Protein AF-A0A1I8NJC4-F1 (afdb_monomer)

Sequence (173 aa):
MASELGKHGFSYTSHEIKTKMHNMAARFRKEKRLVGTTGGSPSDWELYKEMEMLLAPCKTYNTEFLVLDSVNDIDAILTCEMSNSPPSSPIIPSSSSQLNTTDLSSELPFTSSSKKRKREKEHAEKVERKIDMLIEIEQRKEAIEEKKEALLRSFVEREAEVQKALVDFLRNA

Solvent-accessible surface area (backbone atoms only — not comparable to full-atom values): 11009 Å² total; per-residue (Å²): 107,38,72,56,40,42,76,75,74,40,91,53,52,61,65,57,51,51,52,50,51,49,52,51,51,54,50,44,58,52,48,51,58,60,39,59,70,87,88,40,64,79,76,88,53,84,60,48,65,58,49,48,61,72,68,41,79,69,88,62,94,51,72,73,60,61,54,56,67,70,52,57,77,56,65,80,69,74,81,72,84,81,90,75,81,85,82,87,78,86,91,83,90,83,89,84,89,80,90,85,90,84,80,87,84,93,80,87,81,92,88,63,66,73,66,55,57,54,54,53,53,53,48,51,55,54,48,52,56,49,51,55,51,51,54,51,53,52,54,54,50,52,54,50,52,52,52,50,51,54,52,51,52,54,49,54,51,53,50,51,51,52,54,49,52,51,52,54,51,66,72,75,109

Mean predicted aligned error: 20.78 Å

InterPro domains:
  IPR026095 Myb/SANT-like DNA-binding domain-containing protein [PTHR22666] (1-81)
  IPR044822 Myb/SANT-like DNA-binding domain 4 [PF13837] (1-53)

Secondary structure (DSSP, 8-state):
-HHHHHHTT----HHHHHHHHHHHHHHHHHHHHHHSSSSPPPP--TTHHHHHHHHSPPSS--HHHHHHHHHTTTTTSS------PPPPPPP---------------------HHHHHHHHHHHHHHHHHHHHHHHHHHHHHHHHHHHHHHHHHHHHHHHHHHHHHHHHHHH--

Organism: Musca domestica (NCBI:txid7370)

Structure (mmCIF, N/CA/C/O backbone):
data_AF-A0A1I8NJC4-F1
#
_entry.id   AF-A0A1I8NJC4-F1
#
loop_
_atom_site.group_PDB
_atom_site.id
_atom_site.type_symbol
_atom_site.label_atom_id
_atom_site.label_alt_id
_atom_site.label_comp_id
_atom_site.label_asym_id
_atom_site.label_entity_id
_atom_site.label_seq_id
_atom_site.pdbx_PDB_ins_code
_atom_site.Cartn_x
_atom_site.Cartn_y
_atom_site.Cartn_z
_atom_site.occupancy
_atom_site.B_iso_or_equiv
_atom_site.auth_seq_id
_atom_site.auth_comp_id
_atom_site.auth_asym_id
_atom_site.auth_atom_id
_atom_site.pdbx_PDB_model_num
ATOM 1 N N . MET A 1 1 ? 0.424 -12.660 -22.008 1.00 78.56 1 MET A N 1
ATOM 2 C CA . MET A 1 1 ? 0.533 -11.478 -22.895 1.00 78.56 1 MET A CA 1
ATOM 3 C C . MET A 1 1 ? 0.893 -11.877 -24.326 1.00 78.56 1 MET A C 1
ATOM 5 O O . MET A 1 1 ? 0.051 -11.687 -25.185 1.00 78.56 1 MET A O 1
ATOM 9 N N . ALA A 1 2 ? 2.048 -12.507 -24.589 1.00 85.44 2 ALA A N 1
ATOM 10 C CA . ALA A 1 2 ? 2.398 -13.007 -25.934 1.00 85.44 2 ALA A CA 1
ATOM 11 C C . ALA A 1 2 ? 1.353 -13.969 -26.523 1.00 85.44 2 ALA A C 1
ATOM 13 O O . ALA A 1 2 ? 0.831 -13.737 -27.607 1.00 85.44 2 ALA A O 1
ATOM 14 N N . SER A 1 3 ? 0.962 -14.989 -25.753 1.00 83.25 3 SER A N 1
ATOM 15 C CA . SER A 1 3 ? -0.050 -15.966 -26.174 1.00 83.25 3 SER A CA 1
ATOM 16 C C . SER A 1 3 ? -1.440 -15.358 -26.388 1.00 83.25 3 SER A C 1
ATOM 18 O O . SER A 1 3 ? -2.223 -15.905 -27.151 1.00 83.25 3 SER A O 1
ATOM 20 N N . GLU A 1 4 ? -1.751 -14.237 -25.729 1.00 86.88 4 GLU A N 1
ATOM 21 C CA . GLU A 1 4 ? -3.037 -13.544 -25.887 1.00 86.88 4 GLU A CA 1
ATOM 22 C C . GLU A 1 4 ? -3.054 -12.719 -27.176 1.00 86.88 4 GLU A C 1
ATOM 24 O O . GLU A 1 4 ? -3.994 -12.797 -27.956 1.00 86.88 4 GLU A O 1
ATOM 29 N N . LEU A 1 5 ? -1.957 -12.012 -27.461 1.00 85.31 5 LEU A N 1
ATOM 30 C CA . LEU A 1 5 ? -1.767 -11.303 -28.727 1.00 85.31 5 LEU A CA 1
ATOM 31 C C . LEU A 1 5 ? -1.787 -12.261 -29.927 1.00 85.31 5 LEU A C 1
ATOM 33 O O . LEU A 1 5 ? -2.365 -11.928 -30.960 1.00 85.31 5 LEU A O 1
ATOM 37 N N . GLY A 1 6 ? -1.265 -13.480 -29.755 1.00 86.44 6 GLY A N 1
ATOM 38 C CA . GLY A 1 6 ? -1.358 -14.546 -30.755 1.00 86.44 6 GLY A CA 1
ATOM 39 C C . GLY A 1 6 ? -2.798 -14.916 -31.125 1.00 86.44 6 GLY A C 1
ATOM 40 O O . GLY A 1 6 ? -3.085 -15.124 -32.301 1.00 86.44 6 GLY A O 1
ATOM 41 N N . LYS A 1 7 ? -3.731 -14.915 -30.162 1.00 89.00 7 LYS A N 1
ATOM 42 C CA . LYS A 1 7 ? -5.164 -15.162 -30.429 1.00 89.00 7 LYS A CA 1
ATOM 43 C C . LYS A 1 7 ? -5.803 -14.054 -31.266 1.00 89.00 7 LYS A C 1
ATOM 45 O O . LYS A 1 7 ? -6.753 -14.311 -31.995 1.00 89.00 7 LYS A O 1
ATOM 50 N N . HIS A 1 8 ? -5.261 -12.842 -31.186 1.00 88.62 8 HIS A N 1
ATOM 51 C CA . HIS A 1 8 ? -5.677 -11.692 -31.986 1.00 88.62 8 HIS A CA 1
ATOM 52 C C . HIS A 1 8 ? -4.914 -11.570 -33.317 1.00 88.62 8 HIS A C 1
ATOM 54 O O . HIS A 1 8 ? -5.034 -10.553 -33.995 1.00 88.62 8 HIS A O 1
ATOM 60 N N . GLY A 1 9 ? -4.137 -12.590 -33.706 1.00 91.06 9 GLY A N 1
ATOM 61 C CA . GLY A 1 9 ? -3.403 -12.624 -34.975 1.00 91.06 9 GLY A CA 1
ATOM 62 C C . GLY A 1 9 ? -2.039 -11.929 -34.948 1.00 91.06 9 GLY A C 1
ATOM 63 O O . GLY A 1 9 ? -1.401 -11.804 -35.992 1.00 91.06 9 GLY A O 1
ATOM 64 N N . PHE A 1 10 ? -1.556 -11.500 -33.778 1.00 87.88 10 PHE A N 1
ATOM 65 C CA . PHE A 1 10 ? -0.246 -10.868 -33.636 1.00 87.88 10 PHE A CA 1
ATOM 66 C C . PHE A 1 10 ? 0.807 -11.872 -33.158 1.00 87.88 10 PHE A C 1
ATOM 68 O O . PHE A 1 10 ? 0.756 -12.366 -32.032 1.00 87.88 10 PHE A O 1
ATOM 75 N N . SER A 1 11 ? 1.809 -12.132 -33.998 1.00 90.81 11 SER A N 1
ATOM 76 C CA . SER A 1 11 ? 2.947 -12.982 -33.645 1.00 90.81 11 SER A CA 1
ATOM 77 C C . SER A 1 11 ? 4.068 -12.150 -33.024 1.00 90.81 11 SER A C 1
ATOM 79 O O . SER A 1 11 ? 4.906 -11.603 -33.737 1.00 90.81 11 SER A O 1
ATOM 81 N N . TYR A 1 12 ? 4.092 -12.074 -31.693 1.00 90.75 12 TYR A N 1
ATOM 82 C CA . TYR A 1 12 ? 5.201 -11.495 -30.933 1.00 90.75 12 TYR A CA 1
ATOM 83 C C . TYR A 1 12 ? 5.717 -12.481 -29.893 1.00 90.75 12 TYR A C 1
ATOM 85 O O . TYR A 1 12 ? 4.944 -13.136 -29.189 1.00 90.75 12 TYR A O 1
ATOM 93 N N . THR A 1 13 ? 7.033 -12.537 -29.737 1.00 94.06 13 THR A N 1
ATOM 94 C CA . THR A 1 13 ? 7.666 -13.255 -28.635 1.00 94.06 13 THR A CA 1
ATOM 95 C C . THR A 1 13 ? 7.503 -12.482 -27.326 1.00 94.06 13 THR A C 1
ATOM 97 O O . THR A 1 13 ? 7.414 -11.250 -27.291 1.00 94.06 13 THR A O 1
ATOM 100 N N . SER A 1 14 ? 7.524 -13.199 -26.201 1.00 89.69 14 SER A N 1
ATOM 101 C CA . SER A 1 14 ? 7.512 -12.578 -24.870 1.00 89.69 14 SER A CA 1
ATOM 102 C C . SER A 1 14 ? 8.666 -11.588 -24.681 1.00 89.69 14 SER A C 1
ATOM 104 O O . SER A 1 14 ? 8.492 -10.561 -24.027 1.00 89.69 14 SER A O 1
ATOM 106 N N . HIS A 1 15 ? 9.830 -11.877 -25.273 1.00 91.25 15 HIS A N 1
ATOM 107 C CA . HIS A 1 15 ? 10.995 -11.000 -25.220 1.00 91.25 15 HIS A CA 1
ATOM 108 C C . HIS A 1 15 ? 10.745 -9.679 -25.958 1.00 91.25 15 HIS A C 1
ATOM 110 O O . HIS A 1 15 ? 10.972 -8.613 -25.393 1.00 91.25 15 HIS A O 1
ATOM 116 N N . GLU A 1 16 ? 10.204 -9.725 -27.176 1.00 91.88 16 GLU A N 1
ATOM 117 C CA . GLU A 1 16 ? 9.894 -8.518 -27.951 1.00 91.88 16 GLU A CA 1
ATOM 118 C C . GLU A 1 16 ? 8.871 -7.628 -27.251 1.00 91.88 16 GLU A C 1
ATOM 120 O O . GLU A 1 16 ? 9.036 -6.409 -27.219 1.00 91.88 16 GLU A O 1
ATOM 125 N N . ILE A 1 17 ? 7.838 -8.224 -26.652 1.00 92.81 17 ILE A N 1
ATOM 126 C CA . ILE A 1 17 ? 6.826 -7.479 -25.893 1.00 92.81 17 ILE A CA 1
ATOM 127 C C . ILE A 1 17 ? 7.464 -6.802 -24.683 1.00 92.81 17 ILE A C 1
ATOM 129 O O . ILE A 1 17 ? 7.235 -5.614 -24.454 1.00 92.81 17 ILE A O 1
ATOM 133 N N . LYS A 1 18 ? 8.305 -7.529 -23.936 1.00 91.19 18 LYS A N 1
ATOM 134 C CA . LYS A 1 18 ? 9.023 -6.992 -22.774 1.00 91.19 18 LYS A CA 1
ATOM 135 C C . LYS A 1 18 ? 9.903 -5.808 -23.171 1.00 91.19 18 LYS A C 1
ATOM 137 O O . LYS A 1 18 ? 9.829 -4.750 -22.551 1.00 91.19 18 LYS A O 1
ATOM 142 N N . THR A 1 19 ? 10.678 -5.964 -24.240 1.00 93.06 19 THR A N 1
ATOM 143 C CA . THR A 1 19 ? 11.570 -4.923 -24.762 1.00 93.06 19 THR A CA 1
ATOM 144 C C . THR A 1 19 ? 10.788 -3.708 -25.262 1.00 93.06 19 THR A C 1
ATOM 146 O O . THR A 1 19 ? 11.133 -2.574 -24.931 1.00 93.06 19 THR A O 1
ATOM 149 N N . LYS A 1 20 ? 9.687 -3.908 -25.998 1.00 94.25 20 LYS A N 1
ATOM 150 C CA . LYS A 1 20 ? 8.822 -2.809 -26.462 1.00 94.25 20 LYS A CA 1
ATOM 151 C C . LYS A 1 20 ? 8.193 -2.052 -25.294 1.00 94.25 20 LYS A C 1
ATOM 153 O O . LYS A 1 20 ? 8.275 -0.826 -25.268 1.00 94.25 20 LYS A O 1
ATOM 158 N N . MET A 1 21 ? 7.645 -2.762 -24.307 1.00 93.44 21 MET A N 1
ATOM 159 C CA . MET A 1 21 ? 7.071 -2.156 -23.102 1.00 93.44 21 MET A CA 1
ATOM 160 C C . MET A 1 21 ? 8.121 -1.355 -22.324 1.00 93.44 21 MET A C 1
ATOM 162 O O . MET A 1 21 ? 7.870 -0.215 -21.934 1.00 93.44 21 MET A O 1
ATOM 166 N N . HIS A 1 22 ? 9.327 -1.910 -22.157 1.00 91.44 22 HIS A N 1
ATOM 167 C CA . HIS A 1 22 ? 10.442 -1.224 -21.508 1.00 91.44 22 HIS A CA 1
ATOM 168 C C . HIS A 1 22 ? 10.800 0.084 -22.226 1.00 91.44 22 HIS A C 1
ATOM 170 O O . HIS A 1 22 ? 10.891 1.135 -21.588 1.00 91.44 22 HIS A O 1
ATOM 176 N N . ASN A 1 23 ? 10.933 0.038 -23.554 1.00 94.50 23 ASN A N 1
ATOM 177 C CA . ASN A 1 23 ? 11.260 1.205 -24.372 1.00 94.50 23 ASN A CA 1
ATOM 178 C C . ASN A 1 23 ? 10.161 2.276 -24.315 1.00 94.50 23 ASN A C 1
ATOM 180 O O . ASN A 1 23 ? 10.463 3.459 -24.150 1.00 94.50 23 ASN A O 1
ATOM 184 N N . MET A 1 24 ? 8.888 1.875 -24.397 1.00 94.75 24 MET A N 1
ATOM 185 C CA . MET A 1 24 ? 7.752 2.795 -24.276 1.00 94.75 24 MET A CA 1
ATOM 186 C C . MET A 1 24 ? 7.700 3.451 -22.895 1.00 94.75 24 MET A C 1
ATOM 188 O O . MET A 1 24 ? 7.554 4.669 -22.800 1.00 94.75 24 MET A O 1
ATOM 192 N N . ALA A 1 25 ? 7.904 2.682 -21.824 1.00 91.38 25 ALA A N 1
ATOM 193 C CA . ALA A 1 25 ? 7.928 3.211 -20.463 1.00 91.38 25 ALA A CA 1
ATOM 194 C C . ALA A 1 25 ? 9.126 4.144 -20.226 1.00 91.38 25 ALA A C 1
ATOM 196 O O . ALA A 1 25 ? 8.995 5.177 -19.568 1.00 91.38 25 ALA A O 1
ATOM 197 N N . ALA A 1 26 ? 10.293 3.821 -20.789 1.00 91.69 26 ALA A N 1
ATOM 198 C CA . ALA A 1 26 ? 11.470 4.681 -20.729 1.00 91.69 26 ALA A CA 1
ATOM 199 C C . ALA A 1 26 ? 11.234 6.017 -21.449 1.00 91.69 26 ALA A C 1
ATOM 201 O O . ALA A 1 26 ? 11.532 7.076 -20.886 1.00 91.69 26 ALA A O 1
ATOM 202 N N . ARG A 1 27 ? 10.644 5.979 -22.652 1.00 93.81 27 ARG A N 1
ATOM 203 C CA . ARG A 1 27 ? 10.255 7.185 -23.394 1.00 93.81 27 ARG A CA 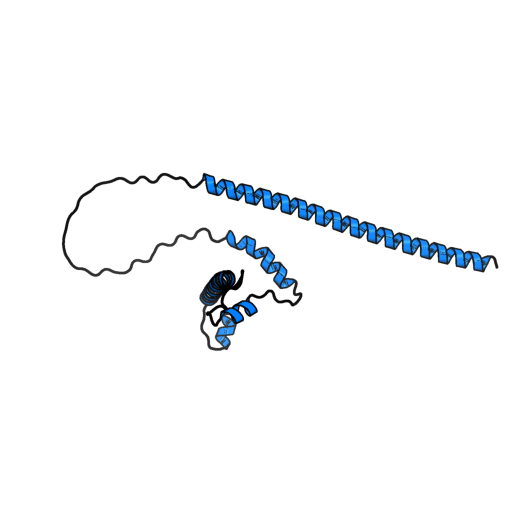1
ATOM 204 C C . ARG A 1 27 ? 9.241 8.011 -22.609 1.00 93.81 27 ARG A C 1
ATOM 206 O O . ARG A 1 27 ? 9.470 9.199 -22.422 1.00 93.81 27 ARG A O 1
ATOM 213 N N . PHE A 1 28 ? 8.203 7.383 -22.062 1.00 91.94 28 PHE A N 1
ATOM 214 C CA . PHE A 1 28 ? 7.204 8.059 -21.234 1.00 91.94 28 PHE A CA 1
ATOM 215 C C . PHE A 1 28 ? 7.812 8.775 -20.031 1.00 91.94 28 PHE A C 1
ATOM 217 O O . PHE A 1 28 ? 7.529 9.944 -19.810 1.00 91.94 28 PHE A O 1
ATOM 224 N N . ARG A 1 29 ? 8.707 8.128 -19.278 1.00 90.19 29 ARG A N 1
ATOM 225 C CA . ARG A 1 29 ? 9.388 8.777 -18.142 1.00 90.19 29 ARG A CA 1
ATOM 226 C C . ARG A 1 29 ? 10.274 9.949 -18.567 1.00 90.19 29 ARG A C 1
ATOM 228 O O . ARG A 1 29 ? 10.490 10.873 -17.783 1.00 90.19 29 ARG A O 1
ATOM 235 N N . LYS A 1 30 ? 10.847 9.909 -19.772 1.00 88.88 30 LYS A N 1
ATOM 236 C CA . LYS A 1 30 ? 11.598 11.041 -20.333 1.00 88.88 30 LYS A CA 1
ATOM 237 C C . LYS A 1 30 ? 10.651 12.189 -20.668 1.00 88.88 30 LYS A C 1
ATOM 239 O O . LYS A 1 30 ? 10.895 13.302 -20.227 1.00 88.88 30 LYS A O 1
ATOM 244 N N . GLU A 1 31 ? 9.561 11.880 -21.353 1.00 89.00 31 GLU A N 1
ATOM 245 C CA . GLU A 1 31 ? 8.542 12.835 -21.775 1.00 89.00 31 GLU A CA 1
ATOM 246 C C . GLU A 1 31 ? 7.833 13.495 -20.586 1.00 89.00 31 GLU A C 1
ATOM 248 O O . GLU A 1 31 ? 7.736 14.712 -20.504 1.00 89.00 31 GLU A O 1
ATOM 253 N N . LYS A 1 32 ? 7.444 12.707 -19.581 1.00 87.62 32 LYS A N 1
ATOM 254 C CA . LYS A 1 32 ? 6.775 13.178 -18.362 1.00 87.62 32 LYS A CA 1
ATOM 255 C C . LYS A 1 32 ? 7.617 14.186 -17.578 1.00 87.62 32 LYS A C 1
ATOM 257 O O . LYS A 1 32 ? 7.068 15.100 -16.974 1.00 87.62 32 LYS A O 1
ATOM 262 N N . ARG A 1 33 ? 8.947 14.047 -17.607 1.00 83.75 33 ARG A N 1
ATOM 263 C CA . ARG A 1 33 ? 9.870 15.032 -17.017 1.00 83.75 33 ARG A CA 1
ATOM 264 C C . ARG A 1 33 ? 9.932 16.339 -17.807 1.00 83.75 33 ARG A C 1
ATOM 266 O O . ARG A 1 33 ? 10.241 17.361 -17.217 1.00 83.75 33 ARG A O 1
ATOM 273 N N . LEU A 1 34 ? 9.676 16.299 -19.115 1.00 80.50 34 LEU A N 1
ATOM 274 C CA . LEU A 1 34 ? 9.643 17.488 -19.971 1.00 80.50 34 LEU A CA 1
ATOM 275 C C . LEU A 1 34 ? 8.305 18.227 -19.845 1.00 80.50 34 LEU A C 1
ATOM 277 O O . LEU A 1 34 ? 8.287 19.451 -19.787 1.00 80.50 34 LEU A O 1
ATOM 281 N N . VAL A 1 35 ? 7.201 17.483 -19.741 1.00 83.31 35 VAL A N 1
ATOM 282 C CA . VAL A 1 35 ? 5.853 18.040 -19.540 1.00 83.31 35 VAL A CA 1
ATOM 283 C C . VAL A 1 35 ? 5.686 18.601 -18.119 1.00 83.31 35 VAL A C 1
ATOM 285 O O . VAL A 1 35 ? 5.012 19.609 -17.910 1.00 83.31 35 VAL A O 1
ATOM 288 N N . GLY A 1 36 ? 6.294 17.958 -17.119 1.00 65.38 36 GLY A N 1
ATOM 289 C CA . GLY A 1 36 ? 6.060 18.241 -15.706 1.00 65.38 36 GLY A CA 1
ATOM 290 C C . GLY A 1 36 ? 7.179 19.012 -15.016 1.00 65.38 36 GLY A C 1
ATOM 291 O O . GLY A 1 36 ? 8.005 18.384 -14.369 1.00 65.38 36 GLY A O 1
ATOM 292 N N . THR A 1 37 ? 7.140 20.345 -15.108 1.00 58.25 37 THR A N 1
ATOM 293 C CA . THR A 1 37 ? 7.346 21.340 -14.027 1.00 58.25 37 THR A CA 1
ATOM 294 C C . THR A 1 37 ? 7.308 22.729 -14.670 1.00 58.25 37 THR A C 1
ATOM 296 O O . THR A 1 37 ? 8.160 23.032 -15.497 1.00 58.25 37 THR A O 1
ATOM 299 N N . THR A 1 38 ? 6.354 23.582 -14.288 1.00 53.50 38 THR A N 1
ATOM 300 C CA . THR A 1 38 ? 6.329 25.015 -14.658 1.00 53.50 38 THR A CA 1
ATOM 301 C C . THR A 1 38 ? 5.996 25.308 -16.133 1.00 53.50 38 THR A C 1
ATOM 303 O O . THR A 1 38 ? 6.854 25.699 -16.914 1.00 53.50 38 THR A O 1
ATOM 306 N N . GLY A 1 39 ? 4.723 25.163 -16.525 1.00 58.72 39 GLY A N 1
ATOM 307 C CA . GLY A 1 39 ? 4.238 25.678 -17.819 1.00 58.72 39 GLY A CA 1
ATOM 308 C C . GLY A 1 39 ? 4.779 24.960 -19.063 1.00 58.72 39 GLY A C 1
ATOM 309 O O . GLY A 1 39 ? 4.848 25.565 -20.130 1.00 58.72 39 GLY A O 1
ATOM 310 N N . GLY A 1 40 ? 5.175 23.690 -18.927 1.00 65.94 40 GLY A N 1
ATOM 311 C CA . GLY A 1 40 ? 5.630 22.866 -20.044 1.00 65.94 40 GLY A CA 1
ATOM 312 C C . GLY A 1 40 ? 4.558 22.721 -21.125 1.00 65.94 40 GLY A C 1
ATOM 313 O O . GLY A 1 40 ? 3.367 22.607 -20.826 1.00 65.94 40 GLY A O 1
ATOM 314 N N . SER A 1 41 ? 4.989 22.732 -22.387 1.00 70.88 41 SER A N 1
ATOM 315 C CA . SER A 1 41 ? 4.102 22.418 -23.509 1.00 70.88 41 SER A CA 1
ATOM 316 C C . SER A 1 41 ? 3.609 20.968 -23.394 1.00 70.88 41 SER A C 1
ATOM 318 O O . SER A 1 41 ? 4.347 20.119 -22.880 1.00 70.88 41 SER A O 1
ATOM 320 N N . PRO A 1 42 ? 2.370 20.671 -23.830 1.00 79.31 42 PRO A N 1
ATOM 321 C CA . PRO A 1 42 ? 1.882 19.299 -23.925 1.00 79.31 42 PRO A CA 1
ATOM 322 C C . PRO A 1 42 ? 2.876 18.410 -24.678 1.00 79.31 42 PRO A C 1
ATOM 324 O O . PRO A 1 42 ? 3.613 18.892 -25.534 1.00 79.31 42 PRO A O 1
ATOM 327 N N . SER A 1 43 ? 2.894 17.113 -24.369 1.00 83.38 43 SER A N 1
ATOM 328 C CA . SER A 1 43 ? 3.711 16.184 -25.149 1.00 83.38 43 SER A CA 1
ATOM 329 C C . SER A 1 43 ? 3.181 16.080 -26.579 1.00 83.38 43 SER A C 1
ATOM 331 O O . SER A 1 43 ? 1.998 15.802 -26.774 1.00 83.38 43 SER A O 1
ATOM 333 N N . ASP A 1 44 ? 4.078 16.204 -27.558 1.00 85.12 44 ASP A N 1
ATOM 334 C CA . ASP A 1 44 ? 3.796 15.927 -28.975 1.00 85.12 44 ASP A CA 1
ATOM 335 C C . ASP A 1 44 ? 3.756 14.418 -29.278 1.00 85.12 44 ASP A C 1
ATOM 337 O O . ASP A 1 44 ? 3.509 13.990 -30.407 1.00 85.12 44 ASP A O 1
ATOM 341 N N . TRP A 1 45 ? 4.042 13.568 -28.287 1.00 91.69 45 TRP A N 1
ATOM 342 C CA . TRP A 1 45 ? 3.987 12.129 -28.464 1.00 91.69 45 TRP A CA 1
ATOM 343 C C . TRP A 1 45 ? 2.551 11.629 -28.307 1.00 91.69 45 TRP A C 1
ATOM 345 O O . TRP A 1 45 ? 2.018 11.569 -27.204 1.00 91.69 45 TRP A O 1
ATOM 355 N N . GLU A 1 46 ? 1.952 11.189 -29.412 1.00 90.62 46 GLU A N 1
ATOM 356 C CA . GLU A 1 46 ? 0.554 10.726 -29.480 1.00 90.62 46 GLU A CA 1
ATOM 357 C C . GLU A 1 46 ? 0.207 9.658 -28.429 1.00 90.62 46 GLU A C 1
ATOM 359 O O . GLU A 1 46 ? -0.865 9.685 -27.827 1.00 90.62 46 GLU A O 1
ATOM 364 N N . LEU A 1 47 ? 1.150 8.757 -28.134 1.00 91.50 47 LEU A N 1
ATOM 365 C CA . LEU A 1 47 ? 0.956 7.677 -27.162 1.00 91.50 47 LEU A CA 1
ATOM 366 C C . LEU A 1 47 ? 1.168 8.124 -25.708 1.00 91.50 47 LEU A C 1
ATOM 368 O O . LEU A 1 47 ? 1.048 7.305 -24.799 1.00 91.50 47 LEU A O 1
ATOM 372 N N . TYR A 1 48 ? 1.507 9.391 -25.451 1.00 91.00 48 TYR A N 1
ATOM 373 C CA . TYR A 1 48 ? 1.810 9.881 -24.106 1.00 91.00 48 TYR A CA 1
ATOM 374 C C . TYR A 1 48 ? 0.633 9.674 -23.152 1.00 91.00 48 TYR A C 1
ATOM 376 O O . TYR A 1 48 ? 0.812 9.122 -22.068 1.00 91.00 48 TYR A O 1
ATOM 384 N N . LYS A 1 49 ? -0.577 10.058 -23.574 1.00 88.62 49 LYS A N 1
ATOM 385 C CA . LYS A 1 49 ? -1.792 9.940 -22.755 1.00 88.62 49 LYS A CA 1
ATOM 386 C C . LYS A 1 49 ? -2.191 8.482 -22.523 1.00 88.62 49 LYS A C 1
ATOM 388 O O . LYS A 1 49 ? -2.596 8.118 -21.422 1.00 88.62 49 LYS A O 1
ATOM 393 N N . GLU A 1 50 ? -2.051 7.642 -23.545 1.00 91.69 50 GLU A N 1
ATOM 394 C CA . GLU A 1 50 ? -2.327 6.206 -23.440 1.00 91.69 50 GLU A CA 1
ATOM 395 C C . GLU A 1 50 ? -1.340 5.523 -22.492 1.00 91.69 50 GLU A C 1
ATOM 397 O O . GLU A 1 50 ? -1.740 4.741 -21.631 1.00 91.69 50 GLU A O 1
ATOM 402 N N . MET A 1 51 ? -0.057 5.874 -22.591 1.00 91.31 51 MET A N 1
ATOM 403 C CA . MET A 1 51 ? 0.980 5.347 -21.712 1.00 91.31 51 MET A CA 1
ATOM 404 C C . MET A 1 51 ? 0.839 5.872 -20.281 1.00 91.31 51 MET A C 1
ATOM 406 O O . MET A 1 51 ? 1.099 5.132 -19.335 1.00 91.31 51 MET A O 1
ATOM 410 N N . GLU A 1 52 ? 0.391 7.119 -20.103 1.00 89.69 52 GLU A N 1
ATOM 411 C CA . GLU A 1 52 ? 0.056 7.669 -18.790 1.00 89.69 52 GLU A CA 1
ATOM 412 C C . GLU A 1 52 ? -1.075 6.888 -18.135 1.00 89.69 52 GLU A C 1
ATOM 414 O O . GLU A 1 52 ? -0.961 6.552 -16.964 1.00 89.69 52 GLU A O 1
ATOM 419 N N . MET A 1 53 ? -2.130 6.554 -18.878 1.00 88.62 53 MET A N 1
ATOM 420 C CA . MET A 1 53 ? -3.239 5.747 -18.370 1.00 88.62 53 MET A CA 1
ATOM 421 C C . MET A 1 53 ? -2.810 4.306 -18.065 1.00 88.62 53 MET A C 1
ATOM 423 O O . MET A 1 53 ? -3.201 3.760 -17.038 1.00 88.62 53 MET A O 1
ATOM 427 N N . LEU A 1 54 ? -1.995 3.700 -18.933 1.00 87.44 54 LEU A N 1
ATOM 428 C CA . LEU A 1 54 ? -1.513 2.327 -18.775 1.00 87.44 54 LEU A CA 1
ATOM 429 C C . LEU A 1 54 ? -0.572 2.166 -17.573 1.00 87.44 54 LEU A C 1
ATOM 431 O O . LEU A 1 54 ? -0.607 1.144 -16.893 1.00 87.44 54 LEU A O 1
ATOM 435 N N . LEU A 1 55 ? 0.291 3.158 -17.338 1.00 84.94 55 LEU A N 1
ATOM 436 C CA . LEU A 1 55 ? 1.258 3.168 -16.237 1.00 84.94 55 LEU A CA 1
ATOM 437 C C . LEU A 1 55 ? 0.749 3.899 -14.994 1.00 84.94 55 LEU A C 1
ATOM 439 O O . LEU A 1 55 ? 1.449 3.921 -13.979 1.00 84.94 55 LEU A O 1
ATOM 443 N N . ALA A 1 56 ? -0.420 4.538 -15.063 1.00 78.81 56 ALA A N 1
ATOM 444 C CA . ALA A 1 56 ? -1.023 5.151 -13.897 1.00 78.81 56 ALA A CA 1
ATOM 445 C C . ALA A 1 56 ? -1.241 4.058 -12.847 1.00 78.81 56 ALA A C 1
ATOM 447 O O . ALA A 1 56 ? -1.802 3.007 -13.171 1.00 78.81 56 ALA A O 1
ATOM 448 N N . PRO A 1 57 ? -0.846 4.297 -11.585 1.00 65.50 57 PRO A N 1
ATOM 449 C CA . PRO A 1 57 ? -1.253 3.430 -10.496 1.00 65.50 57 PRO A CA 1
ATOM 450 C C . PRO A 1 57 ? -2.771 3.287 -10.556 1.00 65.50 57 PRO A C 1
ATOM 452 O O . PRO A 1 57 ? -3.501 4.284 -10.490 1.00 65.50 57 PRO A O 1
ATOM 455 N N . CYS A 1 58 ? -3.249 2.060 -10.759 1.00 53.84 58 CYS A N 1
ATOM 456 C CA . CYS A 1 58 ? -4.674 1.785 -10.766 1.00 53.84 58 CYS A CA 1
ATOM 457 C C . CYS A 1 58 ? -5.231 2.279 -9.426 1.00 53.84 58 CYS A C 1
ATOM 459 O O . CYS A 1 58 ? -4.850 1.778 -8.374 1.00 53.84 58 CYS A O 1
ATOM 461 N N . LYS A 1 59 ? -6.126 3.277 -9.444 1.00 55.59 59 LYS A N 1
ATOM 462 C CA . LYS A 1 59 ? -6.771 3.813 -8.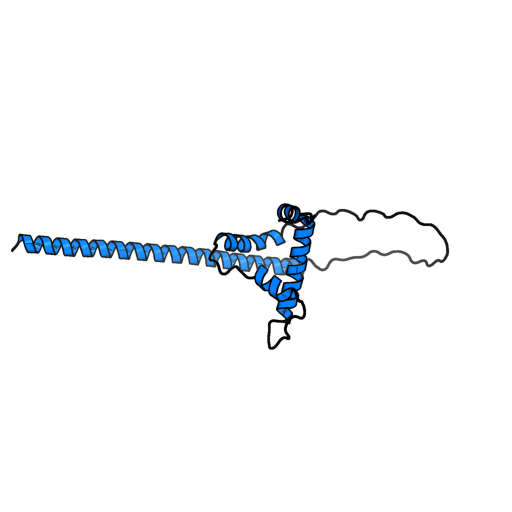226 1.00 55.59 59 LYS A CA 1
ATOM 463 C C . LYS A 1 59 ? -7.674 2.788 -7.525 1.00 55.59 59 LYS A C 1
ATOM 465 O O . LYS A 1 59 ? -8.272 3.089 -6.498 1.00 55.59 59 LYS A O 1
ATOM 470 N N . THR A 1 60 ? -7.814 1.594 -8.090 1.00 52.31 60 THR A N 1
ATOM 471 C CA . THR A 1 60 ? -8.469 0.470 -7.437 1.00 52.31 60 THR A CA 1
ATOM 472 C C . THR A 1 60 ? -7.554 -0.036 -6.331 1.00 52.31 60 THR A C 1
ATOM 474 O O . THR A 1 60 ? -6.422 -0.421 -6.616 1.00 52.31 60 THR A O 1
ATOM 477 N N . TYR A 1 61 ? -8.052 -0.041 -5.095 1.00 49.41 61 TYR A N 1
ATOM 478 C CA . TYR A 1 61 ? -7.452 -0.662 -3.912 1.00 49.41 61 TYR A CA 1
ATOM 479 C C . TYR A 1 61 ? -7.235 -2.169 -4.130 1.00 49.41 61 TYR A C 1
ATOM 481 O O . TYR A 1 61 ? -7.951 -3.001 -3.583 1.00 49.41 61 TYR A O 1
ATOM 489 N N . ASN A 1 62 ? -6.282 -2.529 -4.983 1.00 45.22 62 ASN A N 1
ATOM 490 C CA . ASN A 1 62 ? -5.870 -3.896 -5.216 1.00 45.22 62 ASN A CA 1
ATOM 491 C C . ASN A 1 62 ? -4.479 -4.057 -4.601 1.00 45.22 62 ASN A C 1
ATOM 493 O O . ASN A 1 62 ? -3.471 -3.604 -5.148 1.00 45.22 62 ASN A O 1
ATOM 497 N N . THR A 1 63 ? -4.458 -4.657 -3.415 1.00 54.50 63 THR A N 1
ATOM 498 C CA . THR A 1 63 ? -3.258 -4.931 -2.617 1.00 54.50 63 THR A CA 1
ATOM 499 C C . THR A 1 63 ? -2.230 -5.783 -3.362 1.00 54.50 63 THR A C 1
ATOM 501 O O . THR A 1 63 ? -1.052 -5.716 -3.032 1.00 54.50 63 THR A O 1
ATOM 504 N N . GLU A 1 64 ? -2.636 -6.506 -4.408 1.00 53.50 64 GLU A N 1
ATOM 505 C CA . GLU A 1 64 ? -1.756 -7.324 -5.250 1.00 53.50 64 GLU A CA 1
ATOM 506 C C . GLU A 1 64 ? -0.755 -6.464 -6.056 1.00 53.50 64 GLU A C 1
ATOM 508 O O . GLU A 1 64 ? 0.385 -6.872 -6.270 1.00 53.50 64 GLU A O 1
ATOM 513 N N . PHE A 1 65 ? -1.132 -5.242 -6.469 1.00 47.41 65 PHE A N 1
ATOM 514 C CA . PHE A 1 65 ? -0.241 -4.350 -7.234 1.00 47.41 65 PHE A CA 1
ATOM 515 C C . PHE A 1 65 ? 0.764 -3.605 -6.340 1.00 47.41 65 PHE A C 1
ATOM 517 O O . PHE A 1 65 ? 1.884 -3.327 -6.766 1.00 47.41 65 PHE A O 1
ATOM 524 N N . LEU A 1 66 ? 0.402 -3.331 -5.079 1.00 47.69 66 LEU A N 1
ATOM 525 C CA . LEU A 1 66 ? 1.293 -2.688 -4.101 1.00 47.69 66 LEU A CA 1
ATOM 526 C C . LEU A 1 66 ? 2.488 -3.578 -3.726 1.00 47.69 66 LEU A C 1
ATOM 528 O O . LEU A 1 66 ? 3.566 -3.066 -3.432 1.00 47.69 66 LEU A O 1
ATOM 532 N N . VAL A 1 67 ? 2.320 -4.902 -3.780 1.00 51.91 67 VAL A N 1
ATOM 533 C CA . VAL A 1 67 ? 3.416 -5.854 -3.544 1.00 51.91 67 VAL A CA 1
ATOM 534 C C . VAL A 1 67 ? 4.404 -5.856 -4.716 1.00 51.91 67 VAL A C 1
ATOM 536 O O . VAL A 1 67 ? 5.608 -5.956 -4.489 1.00 51.91 67 VAL A O 1
ATOM 539 N N . LEU A 1 68 ? 3.931 -5.665 -5.954 1.00 49.47 68 LEU A N 1
ATOM 540 C CA . LEU A 1 68 ? 4.788 -5.685 -7.144 1.00 49.47 68 LEU A CA 1
ATOM 541 C C . LEU A 1 68 ? 5.731 -4.469 -7.229 1.00 49.47 68 LEU A C 1
ATOM 543 O O . LEU A 1 68 ? 6.865 -4.601 -7.683 1.00 49.47 68 LEU A O 1
ATOM 547 N N . ASP A 1 69 ? 5.307 -3.302 -6.732 1.00 45.59 69 ASP A N 1
ATOM 548 C CA . ASP A 1 69 ? 6.164 -2.104 -6.684 1.00 45.59 69 ASP A CA 1
ATOM 549 C C . ASP A 1 69 ? 7.192 -2.168 -5.532 1.00 45.59 69 ASP A C 1
ATOM 551 O O . ASP A 1 69 ? 8.250 -1.547 -5.597 1.00 45.59 69 ASP A O 1
ATOM 555 N N . SER A 1 70 ? 6.935 -2.993 -4.507 1.00 45.09 70 SER A N 1
ATOM 556 C CA . SER A 1 70 ? 7.869 -3.250 -3.401 1.00 45.09 70 SER A CA 1
ATOM 557 C C . SER A 1 70 ? 8.989 -4.243 -3.750 1.00 45.09 70 SER A C 1
ATOM 559 O O . SER A 1 70 ? 9.989 -4.287 -3.034 1.00 45.09 70 SER A O 1
ATOM 561 N N . VAL A 1 71 ? 8.849 -5.041 -4.816 1.00 41.97 71 VAL A N 1
ATOM 562 C CA . VAL A 1 71 ? 9.878 -6.005 -5.270 1.00 41.97 71 VAL A CA 1
ATOM 563 C C . VAL A 1 71 ? 10.683 -5.522 -6.483 1.00 41.97 71 VAL A C 1
ATOM 565 O O . VAL A 1 71 ? 11.729 -6.092 -6.787 1.00 41.97 71 VAL A O 1
ATOM 568 N N . ASN A 1 72 ? 10.277 -4.426 -7.133 1.00 47.03 72 ASN A N 1
ATOM 569 C CA . ASN A 1 72 ? 11.001 -3.860 -8.280 1.00 47.03 72 ASN A CA 1
ATOM 570 C C . ASN A 1 72 ? 12.347 -3.199 -7.922 1.00 47.03 72 ASN A C 1
ATOM 572 O O . ASN A 1 72 ? 13.144 -2.936 -8.821 1.00 47.03 72 ASN A O 1
ATOM 576 N N . ASP A 1 73 ? 12.634 -2.968 -6.637 1.00 44.78 73 ASP A N 1
ATOM 577 C CA . ASP A 1 73 ? 13.946 -2.474 -6.185 1.00 44.78 73 ASP A CA 1
ATOM 578 C C . ASP A 1 73 ? 15.006 -3.597 -6.086 1.00 44.78 73 ASP A C 1
ATOM 580 O O . ASP A 1 73 ? 16.181 -3.323 -5.844 1.00 44.78 73 ASP A O 1
ATOM 584 N N . ILE A 1 74 ? 14.626 -4.865 -6.313 1.00 45.72 74 ILE A N 1
ATOM 585 C CA . ILE A 1 74 ? 15.538 -6.026 -6.264 1.00 45.72 74 ILE A CA 1
ATOM 586 C C . ILE A 1 74 ? 15.992 -6.460 -7.675 1.00 45.72 74 ILE A C 1
ATOM 588 O O . ILE A 1 74 ? 17.096 -6.980 -7.846 1.00 45.72 74 ILE A O 1
ATOM 592 N N . ASP A 1 75 ? 15.221 -6.148 -8.722 1.00 38.31 75 ASP A N 1
ATOM 593 C CA . ASP A 1 75 ? 15.575 -6.485 -10.114 1.00 38.31 75 ASP A CA 1
ATOM 594 C C . ASP A 1 75 ? 16.671 -5.583 -10.713 1.00 38.31 75 ASP A C 1
ATOM 596 O O . ASP A 1 75 ? 17.242 -5.896 -11.761 1.00 38.31 75 ASP A O 1
ATOM 600 N N . ALA A 1 76 ? 17.051 -4.501 -10.025 1.00 42.16 76 ALA A N 1
ATOM 601 C CA . ALA A 1 76 ? 18.227 -3.707 -10.379 1.00 42.16 76 ALA A CA 1
ATOM 602 C C . ALA A 1 76 ? 19.564 -4.409 -10.042 1.00 42.16 76 ALA A C 1
ATOM 604 O O . ALA A 1 76 ? 20.621 -3.916 -10.439 1.00 42.16 76 ALA A O 1
ATOM 605 N N . ILE A 1 77 ? 19.538 -5.554 -9.341 1.00 43.09 77 ILE A N 1
ATOM 606 C CA . ILE A 1 77 ? 20.742 -6.279 -8.890 1.00 43.09 77 ILE A CA 1
ATOM 607 C C . ILE A 1 77 ? 21.012 -7.562 -9.711 1.00 43.09 77 ILE A C 1
ATOM 609 O O . ILE A 1 77 ? 22.137 -8.054 -9.711 1.00 43.09 77 ILE A O 1
ATOM 613 N N . LEU A 1 78 ? 20.054 -8.073 -10.498 1.00 42.16 78 LEU A N 1
ATOM 614 C CA . LEU A 1 78 ? 20.180 -9.375 -11.189 1.00 42.16 78 LEU A CA 1
ATOM 615 C C . LEU A 1 78 ? 20.560 -9.333 -12.682 1.00 42.16 78 LEU A C 1
ATOM 617 O O . LEU A 1 78 ? 20.415 -10.330 -13.384 1.00 42.16 78 LEU A O 1
ATOM 621 N N . THR A 1 79 ? 21.109 -8.230 -13.192 1.00 37.84 79 THR A N 1
ATOM 622 C CA . THR A 1 79 ? 21.705 -8.212 -14.546 1.00 37.84 79 THR A CA 1
ATOM 623 C C . THR A 1 79 ? 23.165 -7.777 -14.526 1.00 37.84 79 THR A C 1
ATOM 625 O O . THR A 1 79 ? 23.566 -6.807 -15.161 1.00 37.84 79 THR A O 1
ATOM 628 N N . CYS A 1 80 ? 23.984 -8.549 -13.813 1.00 33.94 80 CYS A N 1
ATOM 629 C CA . CYS A 1 80 ? 25.405 -8.658 -14.116 1.00 33.94 80 CYS A CA 1
ATOM 630 C C . CYS A 1 80 ? 25.686 -10.058 -14.673 1.00 33.94 80 CYS A C 1
ATOM 632 O O . CYS A 1 80 ? 25.360 -11.057 -14.046 1.00 33.94 80 CYS A O 1
ATOM 634 N N . GLU A 1 81 ? 26.333 -10.056 -15.837 1.00 33.62 81 GLU A N 1
ATOM 635 C CA . GLU A 1 81 ? 27.061 -11.161 -16.464 1.00 33.62 81 GLU A CA 1
ATOM 636 C C . GLU A 1 81 ? 26.244 -12.262 -17.155 1.00 33.62 81 GLU A C 1
ATOM 638 O O . GLU A 1 81 ? 25.864 -13.273 -16.584 1.00 33.62 81 GLU A O 1
ATOM 643 N N . MET A 1 82 ? 26.135 -12.124 -18.479 1.00 31.28 82 MET A N 1
ATOM 644 C CA . MET A 1 82 ? 26.682 -13.164 -19.348 1.00 31.28 82 MET A CA 1
ATOM 645 C C . MET A 1 82 ? 27.331 -12.482 -20.554 1.00 31.28 82 MET A C 1
ATOM 647 O O . MET A 1 82 ? 26.664 -11.944 -21.438 1.00 31.28 82 MET A O 1
ATOM 651 N N . SER A 1 83 ? 28.662 -12.453 -20.528 1.00 41.44 83 SER A N 1
ATOM 652 C CA . SER A 1 83 ? 29.505 -12.164 -21.682 1.00 41.44 83 SER A CA 1
ATOM 653 C C . SER A 1 83 ? 29.133 -13.128 -22.807 1.00 41.44 83 SER A C 1
ATOM 655 O O . SER A 1 83 ? 29.174 -14.335 -22.596 1.00 41.44 83 SER A O 1
ATOM 657 N N . ASN A 1 84 ? 28.765 -12.618 -23.981 1.00 34.38 84 ASN A N 1
ATOM 658 C CA . ASN A 1 84 ? 28.795 -13.388 -25.219 1.00 34.38 84 ASN A CA 1
ATOM 659 C C . ASN A 1 84 ? 29.233 -12.461 -26.357 1.00 34.38 84 ASN A C 1
ATOM 661 O O . ASN A 1 84 ? 28.633 -11.420 -26.620 1.00 34.38 84 ASN A O 1
ATOM 665 N N . SER A 1 85 ? 30.350 -12.852 -26.963 1.00 42.22 85 SER A N 1
ATOM 666 C CA . SER A 1 85 ? 31.065 -12.232 -28.076 1.00 42.22 85 SER A CA 1
ATOM 667 C C . SER A 1 85 ? 30.182 -11.888 -29.285 1.00 42.22 85 SER A C 1
ATOM 669 O O . SER A 1 85 ? 29.199 -12.587 -29.537 1.00 42.22 85 SER A O 1
ATOM 671 N N . PRO A 1 86 ? 30.562 -10.893 -30.109 1.00 49.50 86 PRO A N 1
ATOM 672 C CA . PRO A 1 86 ? 29.872 -10.626 -31.367 1.00 49.50 86 PRO A CA 1
ATOM 673 C C . PRO A 1 86 ? 30.134 -11.748 -32.396 1.00 49.50 86 PRO A C 1
ATOM 675 O O . PRO A 1 86 ? 31.266 -12.228 -32.493 1.00 49.50 86 PRO A O 1
ATOM 678 N N . PRO A 1 87 ? 29.131 -12.164 -33.193 1.00 39.50 87 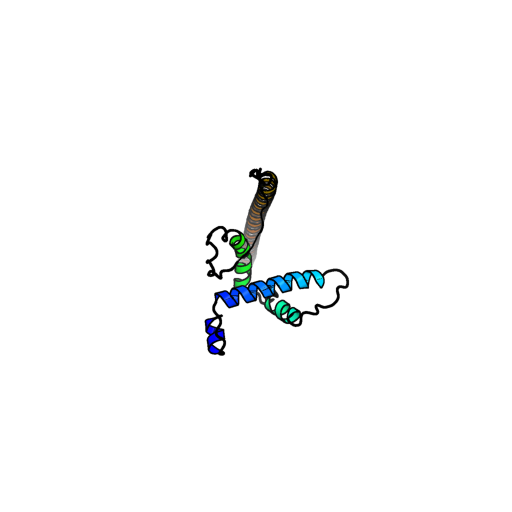PRO A N 1
ATOM 679 C CA . PRO A 1 87 ? 29.335 -13.109 -34.284 1.00 39.50 87 PRO A CA 1
ATOM 680 C C . PRO A 1 87 ? 30.040 -12.429 -35.468 1.00 39.50 87 PRO A C 1
ATOM 682 O O . PRO A 1 87 ? 29.636 -11.358 -35.927 1.00 39.50 87 PRO A O 1
ATOM 685 N N . SER A 1 88 ? 31.096 -13.072 -35.971 1.00 34.69 88 SER A N 1
ATOM 686 C CA . SER A 1 88 ? 31.806 -12.705 -37.198 1.00 34.69 88 SER A CA 1
ATOM 687 C C . SER A 1 88 ? 30.860 -12.643 -38.401 1.00 34.69 88 SER A C 1
ATOM 689 O O . SER A 1 88 ? 30.113 -13.584 -38.660 1.00 34.69 88 SER A O 1
ATOM 691 N N . SER A 1 89 ? 30.944 -11.558 -39.171 1.00 44.94 89 SER A N 1
ATOM 692 C CA . SER A 1 89 ? 30.418 -11.489 -40.540 1.00 44.94 89 SER A CA 1
ATOM 693 C C . SER A 1 89 ? 31.549 -11.700 -41.561 1.00 44.94 89 SER A C 1
ATOM 695 O O . SER A 1 89 ? 32.708 -11.428 -41.236 1.00 44.94 89 SER A O 1
ATOM 697 N N . PRO A 1 90 ? 31.244 -12.226 -42.762 1.00 43.28 90 PRO A N 1
ATOM 698 C CA . PRO A 1 90 ? 32.232 -12.818 -43.655 1.00 43.28 90 PRO A CA 1
ATOM 699 C C . PRO A 1 90 ? 32.947 -11.816 -44.575 1.00 43.28 90 PRO A C 1
ATOM 701 O O . PRO A 1 90 ? 32.506 -10.698 -44.826 1.00 43.28 90 PRO A O 1
ATOM 704 N N . ILE A 1 91 ? 34.081 -12.313 -45.062 1.00 34.81 91 ILE A N 1
ATOM 705 C CA . ILE A 1 91 ? 35.138 -11.724 -45.886 1.00 34.81 91 ILE A CA 1
ATOM 706 C C . ILE A 1 91 ? 34.637 -11.233 -47.256 1.00 34.81 91 ILE A C 1
ATOM 708 O O . ILE A 1 91 ? 33.976 -11.977 -47.978 1.00 34.81 91 ILE A O 1
ATOM 712 N N . ILE A 1 92 ? 35.069 -10.033 -47.664 1.00 42.22 92 ILE A N 1
ATOM 713 C CA . ILE A 1 92 ? 35.131 -9.589 -49.069 1.00 42.22 92 ILE A CA 1
ATOM 714 C C . ILE A 1 92 ? 36.560 -9.070 -49.326 1.00 42.22 92 ILE A C 1
ATOM 716 O O . ILE A 1 92 ? 37.053 -8.287 -48.511 1.00 42.22 92 ILE A O 1
ATOM 720 N N . PRO A 1 93 ? 37.256 -9.473 -50.408 1.00 41.88 93 PRO A N 1
ATOM 721 C CA . PRO A 1 93 ? 38.604 -8.996 -50.699 1.00 41.88 93 PRO A CA 1
ATOM 722 C C . PRO A 1 93 ? 38.588 -7.810 -51.673 1.00 41.88 93 PRO A C 1
ATOM 724 O O . PRO A 1 93 ? 37.883 -7.854 -52.680 1.00 41.88 93 PRO A O 1
ATOM 727 N N . SER A 1 94 ? 39.425 -6.794 -51.427 1.00 30.11 94 SER A N 1
ATOM 728 C CA . SER A 1 94 ? 40.429 -6.286 -52.389 1.00 30.11 94 SER A CA 1
ATOM 729 C C . SER A 1 94 ? 41.024 -4.927 -51.986 1.00 30.11 94 SER A C 1
ATOM 731 O O . SER A 1 94 ? 40.330 -3.922 -51.910 1.00 30.11 94 SER A O 1
ATOM 733 N N . SER A 1 95 ? 42.351 -4.959 -51.832 1.00 31.52 95 SER A N 1
ATOM 734 C CA . SER A 1 95 ? 43.366 -4.040 -52.372 1.00 31.52 95 SER A CA 1
ATOM 735 C C . SER A 1 95 ? 43.463 -2.568 -51.928 1.00 31.52 95 SER A C 1
ATOM 737 O O . SER A 1 95 ? 42.688 -1.714 -52.345 1.00 31.52 95 SER A O 1
ATOM 739 N N . SER A 1 96 ? 44.631 -2.286 -51.324 1.00 31.86 96 SER A N 1
ATOM 740 C CA . SER A 1 96 ? 45.592 -1.201 -51.642 1.00 31.86 96 SER A CA 1
ATOM 741 C C . SER A 1 96 ? 45.875 -0.189 -50.522 1.00 31.86 96 SER A C 1
ATOM 743 O O . SER A 1 96 ? 45.114 0.742 -50.300 1.00 31.86 96 SER A O 1
ATOM 745 N N . SER A 1 97 ? 47.087 -0.325 -49.965 1.00 32.47 97 SER A N 1
ATOM 746 C CA . SER A 1 97 ? 48.065 0.761 -49.761 1.00 32.47 97 SER A CA 1
ATOM 747 C C . SER A 1 97 ? 47.777 1.817 -48.678 1.00 32.47 97 SER A C 1
ATOM 749 O O . SER A 1 97 ? 47.036 2.761 -48.905 1.00 32.47 97 SER A O 1
ATOM 751 N N . GLN A 1 98 ? 48.490 1.789 -47.549 1.00 31.48 98 GLN A N 1
ATOM 752 C CA . GLN A 1 98 ? 49.807 2.425 -47.338 1.00 31.48 98 GLN A CA 1
ATOM 753 C C . GLN A 1 98 ? 50.160 2.458 -45.840 1.00 31.48 98 GLN A C 1
ATOM 755 O O . GLN A 1 98 ? 49.296 2.466 -44.969 1.00 31.48 98 GLN A O 1
ATOM 760 N N . LEU A 1 99 ? 51.469 2.429 -45.587 1.00 32.34 99 LEU A N 1
ATOM 761 C CA . LEU A 1 99 ? 52.135 2.439 -44.291 1.00 32.34 99 LEU A CA 1
ATOM 762 C C . LEU A 1 99 ? 51.744 3.637 -43.414 1.00 32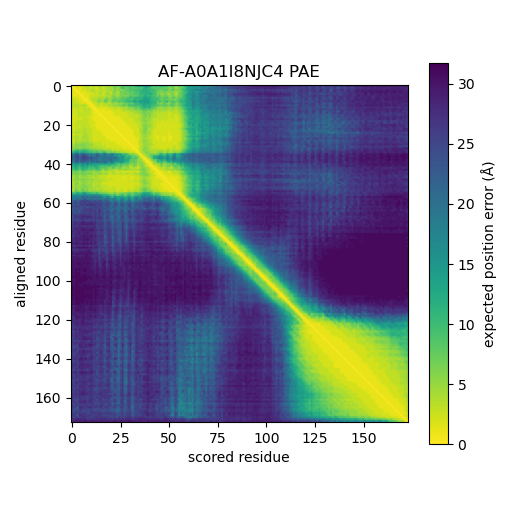.34 99 LEU A C 1
ATOM 764 O O . LEU A 1 99 ? 51.589 4.741 -43.924 1.00 32.34 99 LEU A O 1
ATOM 768 N N . ASN A 1 100 ? 51.739 3.430 -42.094 1.00 32.84 100 ASN A N 1
ATOM 769 C CA . ASN A 1 100 ? 52.564 4.215 -41.172 1.00 32.84 100 ASN A CA 1
ATOM 770 C C . ASN A 1 100 ? 52.768 3.459 -39.851 1.00 32.84 100 ASN A C 1
ATOM 772 O O . ASN A 1 100 ? 51.852 2.872 -39.283 1.00 32.84 100 ASN A O 1
ATOM 776 N N . THR A 1 101 ? 54.024 3.456 -39.425 1.00 35.41 101 THR A N 1
ATOM 777 C CA . THR A 1 101 ? 54.593 2.826 -38.238 1.00 35.41 101 THR A CA 1
ATOM 778 C C . THR A 1 101 ? 54.434 3.730 -37.018 1.00 35.41 101 THR A C 1
ATOM 780 O O . THR A 1 101 ? 54.939 4.849 -37.064 1.00 35.41 101 THR A O 1
ATOM 783 N N . THR A 1 102 ? 53.879 3.230 -35.913 1.00 33.62 102 THR A N 1
ATOM 784 C CA . THR A 1 102 ? 54.372 3.589 -34.573 1.00 33.62 102 THR A CA 1
ATOM 785 C C . THR A 1 102 ? 53.915 2.583 -33.527 1.00 33.62 102 THR A C 1
ATOM 787 O O . THR A 1 102 ? 52.769 2.143 -33.496 1.00 33.62 102 THR A O 1
ATOM 790 N N . ASP A 1 103 ? 54.891 2.212 -32.716 1.00 32.38 103 ASP A N 1
ATOM 791 C CA . ASP A 1 103 ? 54.921 1.122 -31.761 1.00 32.38 103 ASP A CA 1
ATOM 792 C C . ASP A 1 103 ? 54.283 1.514 -30.414 1.00 32.38 103 ASP A C 1
ATOM 794 O O . ASP A 1 103 ? 54.319 2.678 -30.019 1.00 32.38 103 ASP A O 1
ATOM 798 N N . LEU A 1 104 ? 53.723 0.503 -29.745 1.00 40.09 104 LEU A N 1
ATOM 799 C CA . LEU A 1 104 ? 53.549 0.308 -28.296 1.00 40.09 104 LEU A CA 1
ATOM 800 C C . LEU A 1 104 ? 53.431 1.543 -27.370 1.00 40.09 104 LEU A C 1
ATOM 802 O O . LEU A 1 104 ? 54.411 2.224 -27.097 1.00 40.09 104 LEU A O 1
ATOM 806 N N . SER A 1 105 ? 52.289 1.676 -26.680 1.00 31.34 105 SER A N 1
ATOM 807 C CA . SER A 1 105 ? 52.250 1.380 -25.235 1.00 31.34 105 SER A CA 1
ATOM 808 C C . SER A 1 105 ? 50.815 1.384 -24.694 1.00 31.34 105 SER A C 1
ATOM 810 O O . SER A 1 105 ? 50.084 2.368 -24.795 1.00 31.34 105 SER A O 1
ATOM 812 N N . SER A 1 106 ? 50.418 0.250 -24.118 1.00 44.47 106 SER A N 1
ATOM 813 C CA . SER A 1 106 ? 49.229 0.109 -23.281 1.00 44.47 106 SER A CA 1
ATOM 814 C C . SER A 1 106 ? 49.551 0.601 -21.877 1.00 44.47 106 SER A C 1
ATOM 816 O O . SER A 1 106 ? 50.338 -0.047 -21.203 1.00 44.47 106 SER A O 1
ATOM 818 N N . GLU A 1 107 ? 48.881 1.648 -21.398 1.00 34.38 107 GLU A N 1
ATOM 819 C CA . GLU A 1 107 ? 48.683 1.853 -19.959 1.00 34.38 107 GLU A CA 1
ATOM 820 C C . GLU A 1 107 ? 47.305 2.469 -19.683 1.00 34.38 107 GLU A C 1
ATOM 822 O O . GLU A 1 107 ? 47.039 3.645 -19.923 1.00 34.38 107 GLU A O 1
ATOM 827 N N . LEU A 1 108 ? 46.417 1.634 -19.145 1.00 48.66 108 LEU A N 1
ATOM 828 C CA . LEU A 1 108 ? 45.317 2.048 -18.282 1.00 48.66 108 LEU A CA 1
ATOM 829 C C . LEU A 1 108 ? 45.845 2.069 -16.842 1.00 48.66 108 LEU A C 1
ATOM 831 O O . LEU A 1 108 ? 46.375 1.051 -16.395 1.00 48.66 108 LEU A O 1
ATOM 835 N N . PRO A 1 109 ? 45.571 3.132 -16.065 1.00 42.06 109 PRO A N 1
ATOM 836 C CA . PRO A 1 109 ? 45.318 2.926 -14.646 1.00 42.06 109 PRO A CA 1
ATOM 837 C C . PRO A 1 109 ? 44.026 3.607 -14.165 1.00 42.06 109 PRO A C 1
ATOM 839 O O . PRO A 1 109 ? 43.886 4.825 -14.098 1.00 42.06 109 PRO A O 1
ATOM 842 N N . PHE A 1 110 ? 43.067 2.750 -13.814 1.00 44.81 110 PHE A N 1
ATOM 843 C CA . PHE A 1 110 ? 42.253 2.771 -12.595 1.00 44.81 110 PHE A CA 1
ATOM 844 C C . PHE A 1 110 ? 42.119 4.093 -11.812 1.00 44.81 110 PHE A C 1
ATOM 846 O O . PHE A 1 110 ? 42.952 4.395 -10.965 1.00 44.81 110 PHE A O 1
ATOM 853 N N . THR A 1 111 ? 40.968 4.775 -11.925 1.00 44.69 111 THR A N 1
ATOM 854 C CA . THR A 1 111 ? 40.466 5.692 -10.872 1.00 44.69 111 THR A CA 1
ATOM 855 C C . THR A 1 111 ? 38.924 5.708 -10.774 1.00 44.69 111 THR A C 1
ATOM 857 O O . THR A 1 111 ? 38.269 6.718 -11.007 1.00 44.69 111 THR A O 1
ATOM 860 N N . SER A 1 112 ? 38.270 4.593 -10.418 1.00 46.12 112 SER A N 1
ATOM 861 C CA . SER A 1 112 ? 36.802 4.608 -10.188 1.00 46.12 112 SER A CA 1
ATOM 862 C C . SER A 1 112 ? 36.310 3.917 -8.912 1.00 46.12 112 SER A C 1
ATOM 864 O O . SER A 1 112 ? 35.140 4.064 -8.548 1.00 46.12 112 SER A O 1
ATOM 866 N N . SER A 1 113 ? 37.184 3.249 -8.156 1.00 45.31 113 SER A N 1
ATOM 867 C CA . SER A 1 113 ? 36.782 2.490 -6.961 1.00 45.31 113 SER A CA 1
ATOM 868 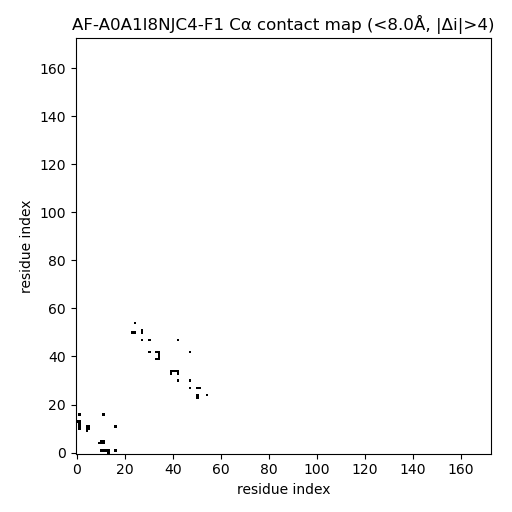C C . SER A 1 113 ? 36.299 3.376 -5.800 1.00 45.31 113 SER A C 1
ATOM 870 O O . SER A 1 113 ? 35.363 3.005 -5.089 1.00 45.31 113 SER A O 1
ATOM 872 N N . SER A 1 114 ? 36.850 4.583 -5.634 1.00 48.88 114 SER A N 1
ATOM 873 C CA . SER A 1 114 ? 36.542 5.443 -4.477 1.00 48.88 114 SER A CA 1
ATOM 874 C C . SER A 1 114 ? 35.134 6.055 -4.513 1.00 48.88 114 SER A C 1
ATOM 876 O O . SER A 1 114 ? 34.506 6.223 -3.468 1.00 48.88 114 SER A O 1
ATOM 878 N N . LYS A 1 115 ? 34.592 6.357 -5.704 1.00 50.28 115 LYS A N 1
ATOM 879 C CA . LYS A 1 115 ? 33.227 6.907 -5.844 1.00 50.28 115 LYS A CA 1
ATOM 880 C C . LYS A 1 115 ? 32.146 5.835 -5.668 1.00 50.28 115 LYS A C 1
ATOM 882 O O . LYS A 1 115 ? 31.080 6.146 -5.140 1.00 50.28 115 LYS A O 1
ATOM 887 N N . LYS A 1 116 ? 32.428 4.586 -6.063 1.00 50.31 116 LYS A N 1
ATOM 888 C CA . LYS A 1 116 ? 31.497 3.454 -5.922 1.00 50.31 116 LYS A CA 1
ATOM 889 C C . LYS A 1 116 ? 31.292 3.080 -4.447 1.00 50.31 116 LYS A C 1
ATOM 891 O O . LYS A 1 116 ? 30.152 3.018 -4.001 1.00 50.31 116 LYS A O 1
ATOM 896 N N . ARG A 1 117 ? 32.377 3.003 -3.660 1.00 55.81 117 ARG A N 1
ATOM 897 C CA . ARG A 1 117 ? 32.320 2.716 -2.208 1.00 55.81 117 ARG A CA 1
ATOM 898 C C . ARG A 1 117 ? 31.570 3.778 -1.391 1.00 55.81 117 ARG A C 1
ATOM 900 O O . ARG A 1 117 ? 30.952 3.448 -0.385 1.00 55.81 117 ARG A O 1
ATOM 907 N N . LYS A 1 118 ? 31.606 5.053 -1.805 1.00 59.06 118 LYS A N 1
ATOM 908 C CA . LYS A 1 118 ? 30.922 6.145 -1.084 1.00 59.06 118 LYS A CA 1
ATOM 909 C C . LYS A 1 118 ? 29.392 6.056 -1.195 1.00 59.06 118 LYS A C 1
ATOM 911 O O . LYS A 1 118 ? 28.713 6.257 -0.197 1.00 59.06 118 LYS A O 1
ATOM 916 N N . ARG A 1 119 ? 28.864 5.723 -2.381 1.00 64.19 119 ARG A N 1
ATOM 917 C CA . ARG A 1 119 ? 27.411 5.584 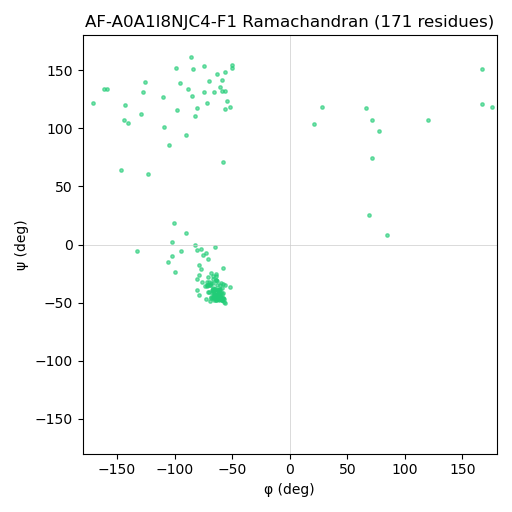-2.618 1.00 64.19 119 ARG A CA 1
ATOM 918 C C . ARG A 1 119 ? 26.819 4.344 -1.948 1.00 64.19 119 ARG A C 1
ATOM 920 O O . ARG A 1 119 ? 25.694 4.387 -1.472 1.00 64.19 119 ARG A O 1
ATOM 927 N N . GLU A 1 120 ? 27.589 3.263 -1.887 1.00 66.19 120 GLU A N 1
ATOM 928 C CA . GLU A 1 120 ? 27.191 2.020 -1.219 1.00 66.19 120 GLU A CA 1
ATOM 929 C C . GLU A 1 120 ? 27.051 2.206 0.299 1.00 66.19 120 GLU A C 1
ATOM 931 O O . GLU A 1 120 ? 26.061 1.778 0.885 1.00 66.19 120 GLU A O 1
ATOM 936 N N . LYS A 1 121 ? 27.979 2.949 0.920 1.00 72.00 121 LYS A N 1
ATOM 937 C CA . LYS A 1 121 ? 27.901 3.304 2.344 1.00 72.00 121 LYS A CA 1
ATOM 938 C C . LYS A 1 121 ? 26.693 4.196 2.664 1.00 72.00 121 LYS A C 1
ATOM 940 O O . LYS A 1 121 ? 26.026 3.979 3.667 1.00 72.00 121 LYS A O 1
ATOM 945 N N . GLU A 1 122 ? 26.391 5.166 1.802 1.00 74.81 122 GLU A N 1
ATOM 946 C CA . GLU A 1 122 ? 25.223 6.049 1.955 1.00 74.81 122 GLU A CA 1
ATOM 947 C C . GLU A 1 122 ? 23.894 5.289 1.799 1.00 74.81 122 GLU A C 1
ATOM 949 O O . GLU A 1 122 ? 22.931 5.549 2.522 1.00 74.81 122 GLU A O 1
ATOM 954 N N . HIS A 1 123 ? 23.846 4.317 0.883 1.00 82.88 123 HIS A N 1
ATOM 955 C CA . HIS A 1 123 ? 22.691 3.440 0.720 1.00 82.88 123 HIS A CA 1
ATOM 956 C C . HIS A 1 123 ? 22.484 2.541 1.945 1.00 82.88 123 HIS A C 1
ATOM 958 O O . HIS A 1 123 ? 21.365 2.464 2.447 1.00 82.88 123 HIS A O 1
ATOM 964 N N . ALA A 1 124 ? 23.549 1.920 2.462 1.00 83.25 124 ALA A N 1
ATOM 965 C CA . ALA A 1 124 ? 23.488 1.095 3.669 1.00 83.25 124 ALA A CA 1
ATOM 966 C C . ALA A 1 124 ? 22.966 1.889 4.879 1.00 83.25 124 ALA A C 1
ATOM 968 O O . ALA A 1 124 ? 22.025 1.455 5.534 1.00 83.25 124 ALA A O 1
ATOM 969 N N . GLU A 1 125 ? 23.473 3.106 5.095 1.00 88.38 125 GLU A N 1
ATOM 970 C CA . GLU A 1 125 ? 23.007 3.982 6.180 1.00 88.38 125 GLU A CA 1
ATOM 971 C C . GLU A 1 125 ? 21.525 4.372 6.016 1.00 88.38 125 GLU A C 1
ATOM 973 O O . GLU A 1 125 ? 20.772 4.490 6.982 1.00 88.38 125 GLU A O 1
ATOM 978 N N . LYS A 1 126 ? 21.059 4.556 4.773 1.00 90.44 126 LYS A N 1
ATOM 979 C CA . LYS A 1 126 ? 19.641 4.822 4.497 1.00 90.44 126 LYS A CA 1
ATOM 980 C C . LYS A 1 126 ? 18.757 3.603 4.760 1.00 90.44 126 LYS A C 1
ATOM 982 O O . LYS A 1 126 ? 17.621 3.784 5.197 1.00 90.44 126 LYS A O 1
ATOM 987 N N . VAL A 1 127 ? 19.260 2.398 4.500 1.00 90.94 127 VAL A N 1
ATOM 988 C CA . VAL A 1 127 ? 18.567 1.141 4.806 1.00 90.94 127 VAL A CA 1
ATOM 989 C C . VAL A 1 127 ? 18.475 0.936 6.316 1.00 90.94 127 VAL A C 1
ATOM 991 O O . VAL A 1 127 ? 17.379 0.678 6.797 1.00 90.94 127 VAL A O 1
ATOM 994 N N . GLU A 1 128 ? 19.560 1.145 7.064 1.00 91.62 128 GLU A N 1
ATOM 995 C CA . GLU A 1 128 ? 19.561 1.062 8.535 1.00 91.62 128 GLU A CA 1
ATOM 996 C C . GLU A 1 128 ? 18.532 2.020 9.148 1.00 91.62 128 GLU A C 1
ATOM 998 O O . GLU A 1 128 ? 17.635 1.582 9.864 1.00 91.62 128 GLU A O 1
ATOM 1003 N N . ARG A 1 129 ? 18.532 3.295 8.731 1.00 93.69 129 ARG A N 1
ATOM 1004 C CA . ARG A 1 129 ? 17.513 4.267 9.175 1.00 93.69 129 ARG A CA 1
ATOM 1005 C C . ARG A 1 129 ? 16.081 3.836 8.844 1.00 93.69 129 ARG A C 1
ATOM 1007 O O . ARG A 1 129 ? 15.149 4.164 9.573 1.00 93.69 129 ARG A O 1
ATOM 1014 N N . LYS A 1 130 ? 15.878 3.143 7.719 1.00 93.81 130 LYS A N 1
ATOM 1015 C CA . LYS A 1 130 ? 14.555 2.633 7.331 1.00 93.81 130 LYS A CA 1
ATOM 1016 C C . LYS A 1 130 ? 14.148 1.432 8.188 1.00 93.81 130 LYS A C 1
ATOM 1018 O O . LYS A 1 130 ? 12.971 1.320 8.509 1.00 93.81 130 LYS A O 1
ATOM 1023 N N . ILE A 1 131 ? 15.092 0.573 8.568 1.00 96.88 131 ILE A N 1
ATOM 1024 C CA . ILE A 1 131 ? 14.857 -0.550 9.484 1.00 96.88 131 ILE A CA 1
ATOM 1025 C C . ILE A 1 131 ? 14.445 -0.024 10.862 1.00 96.88 131 ILE A C 1
ATOM 1027 O O . ILE A 1 131 ? 13.414 -0.452 11.374 1.00 96.88 131 ILE A O 1
ATOM 1031 N N . ASP A 1 132 ? 15.165 0.959 11.405 1.00 96.12 132 ASP A N 1
ATOM 1032 C CA . ASP A 1 132 ? 14.833 1.565 12.702 1.00 96.12 132 ASP A CA 1
ATOM 1033 C C . ASP A 1 132 ? 13.424 2.175 12.701 1.00 96.12 132 ASP A C 1
ATOM 1035 O O . ASP A 1 132 ? 12.634 1.955 13.618 1.00 96.12 132 ASP A O 1
ATOM 1039 N N . MET A 1 133 ? 13.064 2.872 11.618 1.00 96.69 133 MET A N 1
ATOM 1040 C CA . MET A 1 133 ? 11.725 3.442 11.443 1.00 96.69 133 MET A CA 1
ATOM 1041 C C . MET A 1 133 ? 10.634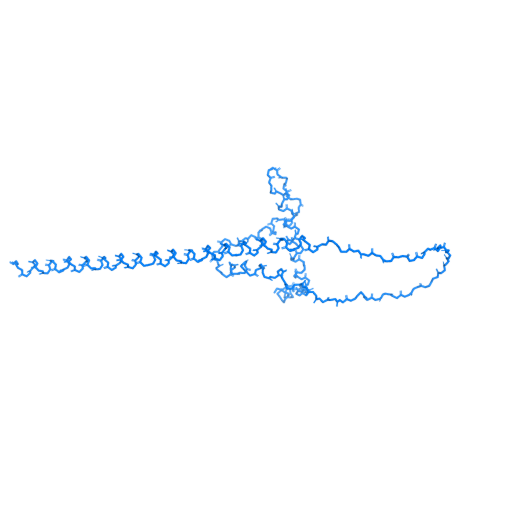 2.365 11.384 1.00 96.69 133 MET A C 1
ATOM 1043 O O . MET A 1 133 ? 9.546 2.558 11.923 1.00 96.69 133 MET A O 1
ATOM 1047 N N . LEU A 1 134 ? 10.897 1.230 10.727 1.00 96.75 134 LEU A N 1
ATOM 1048 C CA . LEU A 1 134 ? 9.945 0.118 10.670 1.00 96.75 134 LEU A CA 1
ATOM 1049 C C . LEU A 1 134 ? 9.743 -0.517 12.048 1.00 96.75 134 LEU A C 1
ATOM 1051 O O . LEU A 1 134 ? 8.608 -0.823 12.409 1.00 96.75 134 LEU A O 1
ATOM 1055 N N . ILE A 1 135 ? 10.817 -0.659 12.827 1.00 98.00 135 ILE A N 1
ATOM 1056 C CA . ILE A 1 135 ? 10.747 -1.149 14.208 1.00 98.00 135 ILE A CA 1
ATOM 1057 C C . ILE A 1 135 ? 9.900 -0.197 15.063 1.00 98.00 135 ILE A C 1
ATOM 1059 O O . ILE A 1 135 ? 9.015 -0.652 15.787 1.00 98.00 135 ILE A O 1
ATOM 1063 N N . GLU A 1 136 ? 10.105 1.117 14.938 1.00 97.94 136 GLU A N 1
ATOM 1064 C CA . GLU A 1 136 ? 9.321 2.120 15.671 1.00 97.94 136 GLU A CA 1
ATOM 1065 C C . GLU A 1 136 ? 7.830 2.080 15.293 1.00 97.94 136 GLU A C 1
ATOM 1067 O O . GLU A 1 136 ? 6.957 2.154 16.162 1.00 97.94 136 GLU A O 1
ATOM 1072 N N . ILE A 1 137 ? 7.518 1.928 14.001 1.00 97.19 137 ILE A N 1
ATOM 1073 C CA . ILE A 1 137 ? 6.134 1.804 13.526 1.00 97.19 137 ILE A CA 1
ATOM 1074 C C . ILE A 1 137 ? 5.463 0.563 14.122 1.00 97.19 137 ILE A C 1
ATOM 1076 O O . ILE A 1 137 ? 4.315 0.660 14.563 1.00 97.19 137 ILE A O 1
ATOM 1080 N N . GLU A 1 138 ? 6.155 -0.578 14.162 1.00 96.19 138 GLU A N 1
ATOM 1081 C CA . GLU A 1 138 ? 5.588 -1.812 14.715 1.00 96.19 138 GLU A CA 1
ATOM 1082 C C . GLU A 1 138 ? 5.347 -1.684 16.224 1.00 96.19 138 GLU A C 1
ATOM 1084 O O . GLU A 1 138 ? 4.242 -1.957 16.688 1.00 96.19 138 GLU A O 1
ATOM 1089 N N . GLN A 1 139 ? 6.309 -1.141 16.977 1.00 97.88 139 GLN A N 1
ATOM 1090 C CA . GLN A 1 139 ? 6.141 -0.876 18.413 1.00 97.88 139 GLN A CA 1
ATOM 1091 C C . GLN A 1 139 ? 4.977 0.084 18.688 1.00 97.88 139 GLN A C 1
ATOM 1093 O O . GLN A 1 139 ? 4.183 -0.111 19.610 1.00 97.88 139 GLN A O 1
ATOM 1098 N N . ARG A 1 140 ? 4.832 1.130 17.866 1.00 97.19 140 ARG A N 1
ATOM 1099 C CA . ARG A 1 140 ? 3.717 2.075 17.988 1.00 97.19 140 ARG A CA 1
ATOM 1100 C C . ARG A 1 140 ? 2.376 1.406 17.702 1.00 97.19 140 ARG A C 1
ATOM 1102 O O . ARG A 1 140 ? 1.385 1.748 18.349 1.00 97.19 140 ARG A O 1
ATOM 1109 N N . LYS A 1 141 ? 2.328 0.495 16.732 1.00 96.19 141 LYS A N 1
ATOM 1110 C CA . LYS A 1 141 ? 1.123 -0.262 16.384 1.00 96.19 141 LYS A CA 1
ATOM 1111 C C . LYS A 1 141 ? 0.724 -1.208 17.517 1.00 96.19 141 LYS A C 1
ATOM 1113 O O . LYS A 1 141 ? -0.438 -1.178 17.917 1.00 96.19 141 LYS A O 1
ATOM 1118 N N . GLU A 1 142 ? 1.677 -1.941 18.083 1.00 98.12 142 GLU A N 1
ATOM 1119 C CA . GLU A 1 142 ? 1.461 -2.812 19.244 1.00 98.12 142 GLU A CA 1
ATOM 1120 C C . GLU A 1 142 ? 0.929 -2.018 20.450 1.00 98.12 142 GLU A C 1
ATOM 1122 O O . GLU A 1 142 ? -0.102 -2.365 21.023 1.00 98.12 142 GLU A O 1
ATOM 1127 N N . ALA A 1 143 ? 1.521 -0.858 20.753 1.00 98.31 143 ALA A N 1
ATOM 1128 C CA . ALA A 1 143 ? 1.054 0.004 21.841 1.00 98.31 143 ALA A CA 1
ATOM 1129 C C . ALA A 1 143 ? -0.369 0.563 21.622 1.00 98.31 143 ALA A C 1
ATOM 1131 O O . ALA A 1 143 ? -1.095 0.841 22.580 1.00 98.31 143 ALA A O 1
ATOM 1132 N N . ILE A 1 144 ? -0.781 0.785 20.368 1.00 98.12 144 ILE A N 1
ATOM 1133 C CA . ILE A 1 144 ? -2.156 1.197 20.044 1.00 98.12 144 ILE A CA 1
ATOM 1134 C C . ILE A 1 144 ? -3.124 0.034 20.272 1.00 98.12 144 ILE A C 1
ATOM 1136 O O . ILE A 1 144 ? -4.219 0.249 20.797 1.00 98.12 144 ILE A O 1
ATOM 1140 N N . GLU A 1 145 ? -2.733 -1.177 19.889 1.00 97.31 145 GLU A N 1
ATOM 1141 C CA . GLU A 1 145 ? -3.539 -2.380 20.072 1.00 97.31 145 GLU A CA 1
ATOM 1142 C C . GLU A 1 145 ? -3.730 -2.714 21.556 1.00 97.31 145 GLU A C 1
ATOM 1144 O O . GLU A 1 145 ? -4.867 -2.906 21.990 1.00 97.31 145 GLU A O 1
ATOM 1149 N N . GLU A 1 146 ? -2.670 -2.629 22.362 1.00 98.12 146 GLU A N 1
ATOM 1150 C CA . GLU A 1 146 ? -2.743 -2.811 23.816 1.00 98.12 146 GLU A CA 1
ATOM 1151 C C . GLU A 1 146 ? -3.670 -1.772 24.471 1.00 98.12 146 GLU A C 1
ATOM 1153 O O . GLU A 1 146 ? -4.559 -2.114 25.256 1.00 98.12 146 GLU A O 1
ATOM 1158 N N . LYS A 1 147 ? -3.542 -0.489 24.096 1.00 97.94 147 LYS A N 1
ATOM 1159 C CA . LYS A 1 147 ? -4.437 0.575 24.590 1.00 97.94 147 LYS A CA 1
ATOM 1160 C C . LYS A 1 147 ? -5.893 0.334 24.201 1.00 97.94 147 LYS A C 1
ATOM 1162 O O . LYS A 1 147 ? -6.793 0.612 24.996 1.00 97.94 147 LYS A O 1
ATOM 1167 N N . LYS A 1 148 ? -6.137 -0.164 22.987 1.00 98.00 148 LYS A N 1
ATOM 1168 C CA . LYS A 1 148 ? -7.480 -0.516 22.514 1.00 98.00 148 LYS A CA 1
ATOM 1169 C C . LYS A 1 148 ? -8.058 -1.661 23.341 1.00 98.00 148 LYS A C 1
ATOM 1171 O O . LYS A 1 148 ? -9.214 -1.580 23.754 1.00 98.00 148 LYS A O 1
ATOM 1176 N N . GLU A 1 149 ? -7.272 -2.700 23.599 1.00 98.25 149 GLU A N 1
ATOM 1177 C CA . GLU A 1 149 ? -7.713 -3.836 24.404 1.00 98.25 149 GLU A CA 1
ATOM 1178 C C . GLU A 1 149 ? -8.005 -3.423 25.852 1.00 98.25 149 GLU A C 1
ATOM 1180 O O . GLU A 1 149 ? -9.072 -3.743 26.379 1.00 98.25 149 GLU A O 1
ATOM 1185 N N . ALA A 1 150 ? -7.121 -2.638 26.471 1.00 98.25 150 ALA A N 1
ATOM 1186 C CA . ALA A 1 150 ? -7.323 -2.114 27.820 1.00 98.25 150 ALA A CA 1
ATOM 1187 C C . ALA A 1 150 ? -8.610 -1.278 27.928 1.00 98.25 150 ALA A C 1
ATOM 1189 O O . ALA A 1 150 ? -9.384 -1.433 28.877 1.00 98.25 150 ALA A O 1
ATOM 1190 N N . LEU A 1 151 ? -8.888 -0.435 26.927 1.00 98.25 151 LEU A N 1
ATOM 1191 C CA . LEU A 1 151 ? -10.115 0.356 26.882 1.00 98.25 151 LEU A CA 1
ATOM 1192 C C . LEU A 1 151 ? -11.362 -0.536 26.802 1.00 98.25 151 LEU A C 1
ATOM 1194 O O . LEU A 1 151 ? -12.317 -0.304 27.545 1.00 98.25 151 LEU A O 1
ATOM 1198 N N . LEU A 1 152 ? -11.346 -1.565 25.950 1.00 98.00 152 LEU A N 1
ATOM 1199 C CA . LEU A 1 152 ? -12.454 -2.517 25.822 1.00 98.00 152 LEU A CA 1
ATOM 1200 C C . LEU A 1 152 ? -12.691 -3.287 27.124 1.00 98.00 152 LEU A C 1
ATOM 1202 O O . LEU A 1 152 ? -13.832 -3.383 27.570 1.00 98.00 152 LEU A O 1
ATOM 1206 N N . ARG A 1 153 ? -11.624 -3.760 27.779 1.00 97.62 153 ARG A N 1
ATOM 1207 C CA . ARG A 1 153 ? -11.721 -4.424 29.088 1.00 97.62 153 ARG A CA 1
ATOM 1208 C C . ARG A 1 153 ? -12.367 -3.508 30.132 1.00 97.62 153 ARG A C 1
ATOM 1210 O O . ARG A 1 153 ? -13.320 -3.918 30.785 1.00 97.62 153 ARG A O 1
ATOM 1217 N N . SER A 1 154 ? -11.938 -2.244 30.210 1.00 97.62 154 SER A N 1
ATOM 1218 C CA . SER A 1 154 ? -12.522 -1.263 31.144 1.00 97.62 154 SER A CA 1
ATOM 1219 C C . SER A 1 154 ? -13.994 -0.937 30.858 1.00 97.62 154 SER A C 1
ATOM 1221 O O . SER A 1 154 ? -14.726 -0.507 31.748 1.00 97.62 154 SER A O 1
ATOM 1223 N N . PHE A 1 155 ? -14.433 -1.067 29.602 1.00 98.12 155 PHE A N 1
ATOM 1224 C CA . PHE A 1 155 ? -15.829 -0.857 29.232 1.00 98.12 155 PHE A CA 1
ATOM 1225 C C . PHE A 1 155 ? -16.697 -2.012 29.730 1.00 98.12 155 PHE A C 1
ATOM 1227 O O . PHE A 1 155 ? -17.714 -1.765 30.371 1.00 98.12 155 PHE A O 1
ATOM 1234 N N . VAL A 1 156 ? -16.248 -3.248 29.500 1.00 97.75 156 VAL A N 1
ATOM 1235 C CA . VAL A 1 156 ? -16.929 -4.460 29.975 1.00 97.75 156 VAL A CA 1
ATOM 1236 C C . VAL A 1 156 ? -17.013 -4.484 31.503 1.00 97.75 156 VAL A C 1
ATOM 1238 O O . VAL A 1 156 ? -18.056 -4.818 32.054 1.00 97.75 156 VAL A O 1
ATOM 1241 N N . GLU A 1 157 ? -15.946 -4.086 32.198 1.00 97.50 157 GLU A N 1
ATOM 1242 C CA . GLU A 1 157 ? -15.930 -4.038 33.664 1.00 97.50 157 GL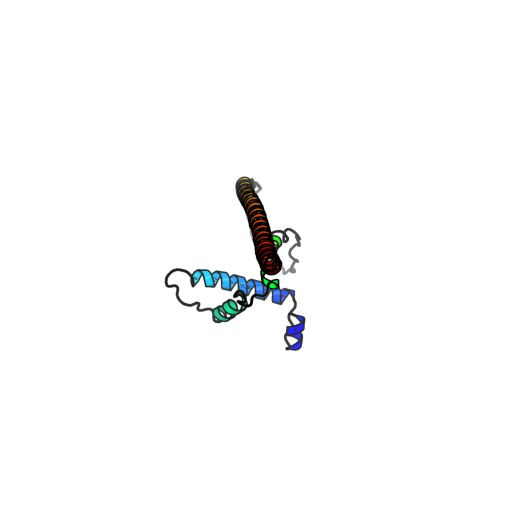U A CA 1
ATOM 1243 C C . GLU A 1 157 ? -16.937 -3.021 34.218 1.00 97.50 157 GLU A C 1
ATOM 1245 O O . GLU A 1 157 ? -17.765 -3.369 35.058 1.00 97.50 157 GLU A O 1
ATOM 1250 N N . ARG A 1 158 ? -16.962 -1.797 33.671 1.00 97.31 158 ARG A N 1
ATOM 1251 C CA . ARG A 1 158 ? -17.964 -0.784 34.047 1.00 97.31 158 ARG A CA 1
ATOM 1252 C C . ARG A 1 158 ? -19.391 -1.223 33.734 1.00 97.31 158 ARG A C 1
ATOM 1254 O O . ARG A 1 158 ? -20.301 -0.934 34.506 1.00 97.31 158 ARG A O 1
ATOM 1261 N N . GLU A 1 159 ? -19.609 -1.903 32.611 1.00 97.50 159 GLU A N 1
ATOM 1262 C CA . GLU A 1 159 ? -20.925 -2.453 32.278 1.00 97.50 159 GLU A CA 1
ATOM 1263 C C . GLU A 1 159 ? -21.363 -3.496 33.317 1.00 97.50 159 GLU A C 1
ATOM 1265 O O . GLU A 1 159 ? -22.489 -3.432 33.815 1.00 97.50 159 GLU A O 1
ATOM 1270 N N . ALA A 1 160 ? -20.462 -4.402 33.703 1.00 97.25 160 ALA A N 1
ATOM 1271 C CA . ALA A 1 160 ? -20.728 -5.408 34.726 1.00 97.25 160 ALA A CA 1
ATOM 1272 C C . ALA A 1 160 ? -21.027 -4.778 36.098 1.00 97.25 160 ALA A C 1
ATOM 1274 O O . ALA A 1 160 ? -21.933 -5.233 36.798 1.00 97.25 160 ALA A O 1
ATOM 1275 N N . GLU A 1 161 ? -20.325 -3.706 36.475 1.00 97.44 161 GLU A N 1
ATOM 1276 C CA . GLU A 1 161 ? -20.597 -2.950 37.705 1.00 97.44 161 GLU A CA 1
ATOM 1277 C C . GLU A 1 161 ? -21.989 -2.312 37.701 1.00 97.44 161 GLU A C 1
ATOM 1279 O O . GLU A 1 161 ? -22.712 -2.412 38.693 1.00 97.44 161 GLU A O 1
ATOM 1284 N N . VAL A 1 162 ? -22.399 -1.699 36.585 1.00 97.62 162 VAL A N 1
ATOM 1285 C CA . VAL A 1 162 ? -23.734 -1.095 36.444 1.00 97.62 162 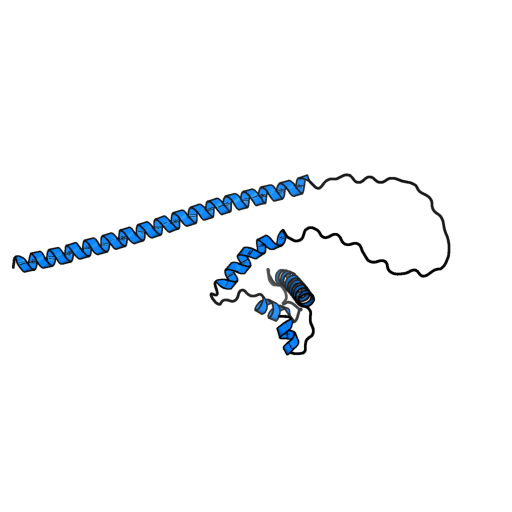VAL A CA 1
ATOM 1286 C C . VAL A 1 162 ? -24.824 -2.161 36.516 1.00 97.62 162 VAL A C 1
ATOM 1288 O O . VAL A 1 162 ? -25.811 -1.987 37.233 1.00 97.62 162 VAL A O 1
ATOM 1291 N N . GLN A 1 163 ? -24.642 -3.283 35.814 1.00 96.75 163 GLN A N 1
ATOM 1292 C CA . GLN A 1 163 ? -25.577 -4.407 35.872 1.00 96.75 163 GLN A CA 1
ATOM 1293 C C . GLN A 1 163 ? -25.683 -4.965 37.295 1.00 96.75 163 GLN A C 1
ATOM 1295 O O . GLN A 1 163 ? -26.788 -5.191 37.787 1.00 96.75 163 GLN A O 1
ATOM 1300 N N . LYS A 1 164 ? -24.550 -5.127 37.987 1.00 97.12 164 LYS A N 1
ATOM 1301 C CA . LYS A 1 164 ? -24.516 -5.574 39.382 1.00 97.12 164 LYS A CA 1
ATOM 1302 C C . LYS A 1 164 ? -25.245 -4.597 40.305 1.00 97.12 164 LYS A C 1
ATOM 1304 O O . LYS A 1 164 ? -26.096 -5.028 41.075 1.00 97.12 164 LYS A O 1
ATOM 1309 N N . ALA A 1 165 ? -24.973 -3.297 40.191 1.00 96.88 165 ALA A N 1
ATOM 1310 C CA . ALA A 1 165 ? -25.633 -2.270 40.994 1.00 96.88 165 ALA A CA 1
ATOM 1311 C C . ALA A 1 165 ? -27.155 -2.249 40.774 1.00 96.88 165 ALA A C 1
ATOM 1313 O O . ALA A 1 165 ? -27.914 -2.096 41.729 1.00 96.88 165 ALA A O 1
ATOM 1314 N N . LEU A 1 166 ? -27.612 -2.454 39.533 1.00 96.75 166 LEU A N 1
ATOM 1315 C CA . LEU A 1 166 ? -29.036 -2.570 39.217 1.00 96.75 166 LEU A CA 1
ATOM 1316 C C . LEU A 1 166 ? -29.667 -3.807 39.872 1.00 96.75 166 LEU A C 1
ATOM 1318 O O . LEU A 1 166 ? -30.745 -3.711 40.454 1.00 96.75 166 LEU A O 1
ATOM 1322 N N . VAL A 1 167 ? -29.000 -4.961 39.799 1.00 96.94 167 VAL A N 1
ATOM 1323 C CA . VAL A 1 167 ? -29.474 -6.196 40.443 1.00 96.94 167 VAL A CA 1
ATOM 1324 C C . VAL A 1 167 ? -29.540 -6.035 41.963 1.00 96.94 167 VAL A C 1
ATOM 1326 O O . VAL A 1 167 ? -30.535 -6.427 42.572 1.00 96.94 167 VAL A O 1
ATOM 1329 N N . ASP A 1 168 ? -28.518 -5.433 42.571 1.00 97.12 168 ASP A N 1
ATOM 1330 C CA . ASP A 1 168 ? -28.470 -5.182 44.014 1.00 97.12 168 ASP A CA 1
ATOM 1331 C C . ASP A 1 168 ? -29.568 -4.196 44.452 1.00 97.12 168 ASP A C 1
ATOM 1333 O O . ASP A 1 168 ? -30.207 -4.405 45.484 1.00 97.12 168 ASP A O 1
ATOM 1337 N N . PHE A 1 169 ? -29.852 -3.166 43.645 1.00 96.88 169 PHE A N 1
ATOM 1338 C CA . PHE A 1 169 ? -30.964 -2.239 43.879 1.00 96.88 169 PHE A CA 1
ATOM 1339 C C . PHE A 1 169 ? -32.322 -2.953 43.849 1.00 96.88 169 PHE A C 1
ATOM 1341 O O . PHE A 1 169 ? -33.125 -2.774 44.760 1.00 96.88 169 PHE A O 1
ATOM 1348 N N . LEU A 1 170 ? -32.562 -3.806 42.847 1.00 96.06 170 LEU A N 1
ATOM 1349 C CA . LEU A 1 170 ? -33.816 -4.557 42.714 1.00 96.06 170 LEU A CA 1
ATOM 1350 C C . LEU A 1 170 ? -34.011 -5.625 43.800 1.00 96.06 170 LEU A C 1
ATOM 1352 O O . LEU A 1 170 ? -35.143 -6.005 44.072 1.00 96.06 170 LEU A O 1
ATOM 1356 N N . ARG A 1 171 ? -32.932 -6.133 44.407 1.00 94.88 171 ARG A N 1
ATOM 1357 C CA . ARG A 1 171 ? -33.010 -7.106 45.512 1.00 94.88 171 ARG A CA 1
ATOM 1358 C C . ARG A 1 171 ? -33.344 -6.481 46.863 1.00 94.88 171 ARG A C 1
ATOM 1360 O O . ARG A 1 171 ? -33.847 -7.188 47.730 1.00 94.88 171 ARG A O 1
ATOM 1367 N N . ASN A 1 172 ? -33.013 -5.206 47.045 1.00 89.69 172 ASN A N 1
ATOM 1368 C CA . ASN A 1 172 ? -33.163 -4.492 48.313 1.00 89.69 172 ASN A CA 1
ATOM 1369 C C . ASN A 1 172 ? -34.390 -3.556 48.344 1.00 89.69 172 ASN A C 1
ATOM 1371 O O . ASN A 1 172 ? -34.569 -2.849 49.336 1.00 89.69 172 ASN A O 1
ATOM 1375 N N . ALA A 1 173 ? -35.190 -3.527 47.273 1.00 67.25 173 ALA A N 1
ATOM 1376 C CA . ALA A 1 173 ? -36.456 -2.797 47.158 1.00 67.25 173 ALA A CA 1
ATOM 1377 C C . ALA A 1 173 ? -37.651 -3.713 47.463 1.00 67.25 173 ALA A C 1
ATOM 1379 O O . ALA A 1 173 ? -38.619 -3.211 48.077 1.00 67.25 173 ALA A O 1
#

Foldseek 3Di:
DQVVVVVVVDHDDPVRVVVVLVVVVVVLVVQCVQQDDDPHDDDPDPCNVVVCVVPPDDPPPDVVVVVVVVCVVVVVPPPDDDDDDDDDDDDDDDDDDDDDDDDDDDDDDDDDPVVVVVVVVVVVVVVVVVVVVVVVVVVVVVVVVVVVVVVVVVVVVVVVVVVVVVVVVVVVD

Radius of gyration: 33.14 Å; Cα contacts (8 Å, |Δi|>4): 27; chains: 1; bounding box: 91×42×101 Å

pLDDT: mean 72.91, std 24.23, range [30.11, 98.31]